Protein AF-A0AAE1R4Y8-F1 (afdb_monomer)

InterPro domains:
  IPR036397 Ribonuclease H superfamily [G3DSA:3.30.420.10] (18-122)

Sequence (134 aa):
MSSSKLLPLSWLVNASSYNVKFCENTIITTVVTVKKSVKKFELKRIVDVGYLAGKLRKNPKLLNCTLEELMGEVGLDIKKPVTTQGSMRPNWQFSSVLSEEEVKLAMYEVHTCYHIASKLIDDATSSTVRASFL

Foldseek 3Di:
DDDQDWAFPVVLQVVLWDWDDFPNDTQTETDDQDDDDDPPDDHPDYDDLLNLCCVLVVPNVSVPDDLVVLCVVLVHDQDQDDDPVSDADPPVSVDRIDTPNNSSRSCSSSVSSVVSNNSSRVVSVVVVVVVVVD

Secondary structure (DSSP, 8-state):
------EEHHHHHHHT-EEEEETTEEEEE------SS-----------HHHHHHHHHT-GGGGS--HHHHHHHTT--PPPPP-SSSSPPTTGGG-SEE-HHHHHHHHHHHHHHHHHHHHHHHHHHHHHHHHTT-

Mean predicted aligned error: 11.39 Å

Structure (mmCIF, N/CA/C/O backbone):
data_AF-A0AAE1R4Y8-F1
#
_entry.id   AF-A0AAE1R4Y8-F1
#
loop_
_atom_site.group_PDB
_atom_site.id
_atom_site.type_symbol
_atom_site.label_atom_id
_atom_site.label_alt_id
_atom_site.label_comp_id
_atom_site.label_asym_id
_atom_site.label_entity_id
_atom_site.label_seq_id
_atom_site.pdbx_PDB_ins_code
_atom_site.Cartn_x
_atom_site.Cartn_y
_atom_site.Cartn_z
_atom_site.occupancy
_atom_site.B_iso_or_equiv
_atom_site.auth_seq_id
_atom_site.auth_comp_id
_atom_site.auth_asym_id
_atom_site.auth_atom_id
_atom_site.pdbx_PDB_model_num
ATOM 1 N N . MET A 1 1 ? 18.778 -15.450 -23.856 1.00 33.19 1 MET A N 1
ATOM 2 C CA . MET A 1 1 ? 18.696 -14.023 -23.470 1.00 33.19 1 MET A CA 1
ATOM 3 C C . MET A 1 1 ? 17.223 -13.687 -23.308 1.00 33.19 1 MET A C 1
ATOM 5 O O . MET A 1 1 ? 16.498 -13.750 -24.289 1.00 33.19 1 MET A O 1
ATOM 9 N N . SER A 1 2 ? 16.756 -13.483 -22.074 1.00 43.12 2 SER A N 1
ATOM 10 C CA . SER A 1 2 ? 15.341 -13.201 -21.795 1.00 43.12 2 SER A CA 1
ATOM 11 C C . SER A 1 2 ? 15.052 -11.741 -22.134 1.00 43.12 2 SER A C 1
ATOM 13 O O . SER A 1 2 ? 15.659 -10.849 -21.546 1.00 43.12 2 SER A O 1
ATOM 15 N N . SER A 1 3 ? 14.185 -11.492 -23.115 1.00 46.00 3 SER A N 1
ATOM 16 C CA . SER A 1 3 ? 13.694 -10.151 -23.429 1.00 46.00 3 SER A CA 1
ATOM 17 C C . SER A 1 3 ? 12.923 -9.618 -22.222 1.00 46.00 3 SER A C 1
ATOM 19 O O . SER A 1 3 ? 11.836 -10.108 -21.915 1.00 46.00 3 SER A O 1
ATOM 21 N N . SER A 1 4 ? 13.483 -8.632 -21.525 1.00 53.91 4 SER A N 1
ATOM 22 C CA . SER A 1 4 ? 12.802 -7.897 -20.461 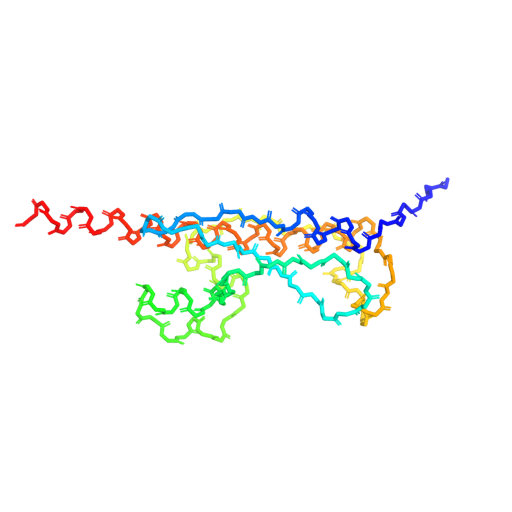1.00 53.91 4 SER A CA 1
ATOM 23 C C . SER A 1 4 ? 11.543 -7.249 -21.039 1.00 53.91 4 SER A C 1
ATOM 25 O O . SER A 1 4 ? 11.603 -6.289 -21.806 1.00 53.91 4 SER A O 1
ATOM 27 N N . LYS A 1 5 ? 10.378 -7.824 -20.723 1.00 72.12 5 LYS A N 1
ATOM 28 C CA . LYS A 1 5 ? 9.084 -7.320 -21.185 1.00 72.12 5 LYS A CA 1
ATOM 29 C C . LYS A 1 5 ? 8.822 -5.977 -20.511 1.00 72.12 5 LYS A C 1
ATOM 31 O O . LYS A 1 5 ? 8.634 -5.909 -19.300 1.00 72.12 5 LYS A O 1
ATOM 36 N N . LEU A 1 6 ? 8.837 -4.916 -21.309 1.00 77.81 6 LEU A N 1
ATOM 37 C CA . LEU A 1 6 ? 8.438 -3.583 -20.883 1.00 77.81 6 LEU A CA 1
ATOM 38 C C . LEU A 1 6 ? 6.908 -3.483 -20.937 1.00 77.81 6 LEU A C 1
ATOM 40 O O . LEU A 1 6 ? 6.296 -3.752 -21.971 1.00 77.81 6 LEU A O 1
ATOM 44 N N . LEU A 1 7 ? 6.294 -3.121 -19.816 1.00 76.81 7 LEU A N 1
ATOM 45 C CA . LEU A 1 7 ? 4.853 -3.006 -19.626 1.00 76.81 7 LEU A CA 1
ATOM 46 C C . LEU A 1 7 ? 4.439 -1.523 -19.601 1.00 76.81 7 LEU A C 1
ATOM 48 O O . LEU A 1 7 ? 5.064 -0.732 -18.893 1.00 76.81 7 LEU A O 1
ATOM 52 N N . PRO A 1 8 ? 3.399 -1.104 -20.345 1.00 77.00 8 PRO A N 1
ATOM 53 C CA . PRO A 1 8 ? 2.952 0.290 -20.350 1.00 77.00 8 PRO A CA 1
ATOM 54 C C . PRO A 1 8 ? 2.406 0.748 -18.991 1.00 77.00 8 PRO A C 1
ATOM 56 O O . PRO A 1 8 ? 1.628 0.031 -18.360 1.00 77.00 8 PRO A O 1
ATOM 59 N N . LEU A 1 9 ? 2.701 1.987 -18.581 1.00 62.41 9 LEU A N 1
ATOM 60 C CA . LEU A 1 9 ? 2.156 2.555 -17.334 1.00 62.41 9 LEU A CA 1
ATOM 61 C C . LEU A 1 9 ? 0.624 2.611 -17.298 1.00 62.41 9 LEU A C 1
ATOM 63 O O . LEU A 1 9 ? 0.014 2.450 -16.244 1.00 62.41 9 LEU A O 1
ATOM 67 N N . SER A 1 10 ? -0.012 2.822 -18.449 1.00 64.69 10 SER A N 1
ATOM 68 C CA . SER A 1 10 ? -1.474 2.852 -18.557 1.00 64.69 10 SER A CA 1
ATOM 69 C C . SER A 1 10 ? -2.124 1.527 -18.149 1.00 64.69 10 SER A C 1
ATOM 71 O O . SER A 1 10 ? -3.243 1.533 -17.638 1.00 64.69 10 SER A O 1
ATOM 73 N N . TRP A 1 11 ? -1.425 0.403 -18.338 1.00 73.31 11 TRP A N 1
ATOM 74 C CA . TRP A 1 11 ? -1.880 -0.903 -17.873 1.00 73.31 11 TRP A CA 1
ATOM 75 C C . TRP A 1 11 ? -1.859 -0.978 -16.347 1.00 73.31 11 TRP A C 1
ATOM 77 O O . TRP A 1 11 ? -2.857 -1.373 -15.749 1.00 73.31 11 TRP A O 1
ATOM 87 N N . LEU A 1 12 ? -0.764 -0.528 -15.722 1.00 61.81 12 LEU A N 1
ATOM 88 C CA . LEU A 1 12 ? -0.609 -0.538 -14.268 1.00 61.81 12 LEU A CA 1
ATOM 89 C C . LEU A 1 12 ? -1.712 0.277 -13.584 1.00 61.81 12 LEU A C 1
ATOM 91 O O . LEU A 1 12 ? -2.323 -0.214 -12.646 1.00 61.81 12 LEU A O 1
ATOM 95 N N . VAL A 1 13 ? -2.020 1.476 -14.092 1.00 62.56 13 VAL A N 1
ATOM 96 C CA . VAL A 1 13 ? -3.094 2.337 -13.553 1.00 62.56 13 VAL A CA 1
ATOM 97 C C . VAL A 1 13 ? -4.465 1.652 -13.603 1.00 62.56 13 VAL A C 1
ATOM 99 O O . VAL A 1 13 ? -5.289 1.806 -12.702 1.00 62.56 13 VAL A O 1
ATOM 102 N N . ASN A 1 14 ? -4.724 0.883 -14.660 1.00 61.62 14 ASN A N 1
ATOM 103 C CA . ASN A 1 14 ? -5.979 0.154 -14.792 1.00 61.62 14 ASN A CA 1
ATOM 104 C C . ASN A 1 14 ? -6.021 -1.077 -13.869 1.00 61.62 14 ASN A C 1
ATOM 106 O O . ASN A 1 14 ? -7.061 -1.372 -13.291 1.00 61.62 14 ASN A O 1
ATOM 110 N N . ALA A 1 15 ? -4.891 -1.772 -13.712 1.00 58.62 15 ALA A N 1
ATOM 111 C CA . ALA A 1 15 ? -4.757 -2.928 -12.827 1.00 58.62 15 ALA A CA 1
ATOM 112 C C . ALA A 1 15 ? -4.779 -2.554 -11.333 1.00 58.62 15 ALA A C 1
ATOM 114 O O . ALA A 1 15 ? -5.147 -3.382 -10.506 1.00 58.62 15 ALA A O 1
ATOM 115 N N . SER A 1 16 ? -4.404 -1.317 -10.991 1.00 54.97 16 SER A N 1
ATOM 116 C CA . SER A 1 16 ? -4.291 -0.814 -9.617 1.00 54.97 16 SER A CA 1
ATOM 117 C C . SER A 1 16 ? -5.555 -0.137 -9.076 1.00 54.97 16 SER A C 1
ATOM 119 O O . SER A 1 16 ? -5.534 0.417 -7.976 1.00 54.97 16 SER A O 1
ATOM 121 N N . SER A 1 17 ? -6.652 -0.139 -9.836 1.00 57.59 17 SER A N 1
ATOM 122 C CA . SER A 1 17 ? -7.922 0.449 -9.405 1.00 57.59 17 SER A CA 1
ATOM 123 C C . SER A 1 17 ? -8.769 -0.587 -8.668 1.00 57.59 17 SER A C 1
ATOM 125 O O . SER A 1 17 ? -9.246 -1.543 -9.278 1.00 57.59 17 SER A O 1
ATOM 127 N N . TYR A 1 18 ? -8.989 -0.377 -7.367 1.00 56.88 18 TYR A N 1
ATOM 128 C CA . TYR A 1 18 ? -9.781 -1.280 -6.525 1.00 56.88 18 TYR A CA 1
ATOM 129 C C . TYR A 1 18 ? -11.002 -0.573 -5.929 1.00 56.88 18 TYR A C 1
ATOM 131 O O . TYR A 1 18 ? -10.927 0.575 -5.488 1.00 56.88 18 TYR A O 1
ATOM 139 N N . ASN A 1 19 ? -12.129 -1.286 -5.882 1.00 53.75 19 ASN A N 1
ATOM 140 C CA . ASN A 1 19 ? -13.359 -0.826 -5.239 1.00 53.75 19 ASN A CA 1
ATOM 141 C C . ASN A 1 19 ? -13.415 -1.362 -3.802 1.00 53.75 19 ASN A C 1
ATOM 143 O O . ASN A 1 19 ? -13.625 -2.556 -3.603 1.00 53.75 19 ASN A O 1
ATOM 147 N N . VAL A 1 20 ? -13.274 -0.489 -2.808 1.00 45.84 20 VAL A N 1
ATOM 148 C CA . VAL A 1 20 ? -13.486 -0.795 -1.385 1.00 45.84 20 VAL A CA 1
ATOM 149 C C . VAL A 1 20 ? -14.859 -0.256 -0.979 1.00 45.84 20 VAL A C 1
ATOM 151 O O . VAL A 1 20 ? -15.211 0.858 -1.345 1.00 45.84 20 VAL A O 1
ATOM 154 N N . LYS A 1 21 ? -15.679 -1.008 -0.240 1.00 40.88 21 LYS A N 1
ATOM 155 C CA . LYS A 1 21 ? -16.979 -0.510 0.253 1.00 40.88 21 LYS A CA 1
ATOM 156 C C . LYS A 1 21 ? -16.869 -0.125 1.728 1.00 40.88 21 LYS A C 1
ATOM 158 O O . LYS A 1 21 ? -16.422 -0.929 2.534 1.00 40.88 21 LYS A O 1
ATOM 163 N N . PHE A 1 22 ? -17.304 1.082 2.081 1.00 35.16 22 PHE A N 1
ATOM 164 C CA . PHE A 1 22 ? -17.369 1.575 3.459 1.00 35.16 22 PHE A CA 1
ATOM 165 C C . PHE A 1 22 ? -18.713 2.262 3.704 1.00 35.16 22 PHE A C 1
ATOM 167 O O . PHE A 1 22 ? -19.030 3.223 3.003 1.00 35.16 22 PHE A O 1
ATOM 174 N N . CYS A 1 23 ? -19.480 1.792 4.696 1.00 37.12 23 CYS A N 1
ATOM 17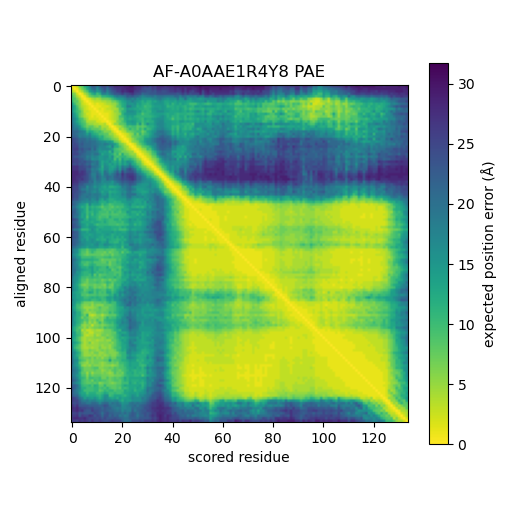5 C CA . CYS A 1 23 ? -20.762 2.385 5.114 1.00 37.12 23 CYS A CA 1
ATOM 176 C C . CYS A 1 23 ? -21.648 2.786 3.916 1.00 37.12 23 CYS A C 1
ATOM 178 O O . CYS A 1 23 ? -21.900 3.969 3.696 1.00 37.12 23 CYS A O 1
ATOM 180 N N . GLU A 1 24 ? -22.022 1.799 3.092 1.00 36.06 24 GLU A N 1
ATOM 181 C CA . GLU A 1 24 ? -22.856 1.933 1.876 1.00 36.06 24 GLU A CA 1
ATOM 182 C C . GLU A 1 24 ? -22.251 2.740 0.708 1.00 36.06 24 GLU A C 1
ATOM 184 O O . GLU A 1 24 ? -22.787 2.727 -0.399 1.00 36.06 24 GLU A O 1
ATOM 189 N N . ASN A 1 25 ? -21.077 3.350 0.886 1.00 34.34 25 ASN A N 1
ATOM 190 C CA . ASN A 1 25 ? -20.364 4.078 -0.160 1.00 34.34 25 ASN A CA 1
ATOM 191 C C . ASN A 1 25 ? -19.224 3.239 -0.756 1.00 34.34 25 ASN A C 1
ATOM 193 O O . ASN A 1 25 ? -18.453 2.602 -0.040 1.00 34.34 25 ASN A O 1
ATOM 197 N N . THR A 1 26 ? -19.072 3.265 -2.083 1.00 39.91 26 THR A N 1
ATOM 198 C CA . THR A 1 26 ? -17.890 2.688 -2.751 1.00 39.91 26 THR A CA 1
ATOM 199 C C . THR A 1 26 ? -16.752 3.711 -2.730 1.00 39.91 26 THR A C 1
ATOM 201 O O . THR A 1 26 ? -16.835 4.752 -3.380 1.00 39.91 26 THR A O 1
ATOM 204 N N . ILE A 1 27 ? -15.698 3.422 -1.972 1.00 44.09 27 ILE A N 1
ATOM 205 C CA . ILE A 1 27 ? -14.408 4.109 -1.987 1.00 44.09 27 ILE A CA 1
ATOM 206 C C . ILE A 1 27 ? -13.547 3.444 -3.065 1.00 44.09 27 ILE A C 1
ATOM 208 O O . ILE A 1 27 ? -13.127 2.299 -2.927 1.00 44.09 27 ILE A O 1
ATOM 212 N N . ILE A 1 28 ? -13.303 4.153 -4.165 1.00 47.22 28 ILE A N 1
ATOM 213 C CA . ILE A 1 28 ? -12.379 3.691 -5.205 1.00 47.22 28 ILE A CA 1
ATOM 214 C C . ILE A 1 28 ? -10.982 4.157 -4.809 1.00 47.22 28 ILE A C 1
ATOM 216 O O . ILE A 1 28 ? -10.702 5.355 -4.850 1.00 47.22 28 ILE A O 1
ATOM 220 N N . THR A 1 29 ? -10.115 3.225 -4.429 1.00 44.53 29 THR A N 1
ATOM 221 C CA . THR A 1 29 ? -8.714 3.523 -4.127 1.00 44.53 29 THR A CA 1
ATOM 222 C C . THR A 1 29 ? -7.905 3.286 -5.398 1.00 44.53 29 THR A C 1
ATOM 224 O O . THR A 1 29 ? -7.683 2.143 -5.794 1.00 44.53 29 THR A O 1
ATOM 227 N N . THR A 1 30 ? -7.473 4.366 -6.048 1.00 45.12 30 THR A N 1
ATOM 228 C CA . THR A 1 30 ? -6.516 4.319 -7.162 1.00 45.12 30 THR A CA 1
ATOM 229 C C . THR A 1 30 ? -5.353 5.250 -6.835 1.00 45.12 30 THR A C 1
ATOM 231 O O . THR A 1 30 ? -5.567 6.413 -6.488 1.00 45.12 30 THR A O 1
ATOM 234 N N . VAL A 1 31 ? -4.121 4.759 -6.969 1.00 41.03 31 VAL A N 1
ATOM 235 C CA . VAL A 1 31 ? -2.914 5.599 -6.956 1.00 41.03 31 VAL A CA 1
ATOM 236 C C . VAL A 1 31 ? -2.790 6.246 -8.336 1.00 41.03 31 VAL A C 1
ATOM 238 O O . VAL A 1 31 ? -2.662 5.548 -9.341 1.00 41.03 31 VAL A O 1
ATOM 241 N N . VAL A 1 32 ? -2.873 7.575 -8.406 1.00 36.78 32 VAL A N 1
ATOM 242 C CA . VAL A 1 32 ? -2.908 8.322 -9.673 1.00 36.78 32 VAL A CA 1
ATOM 243 C C . VAL A 1 32 ? -1.636 9.144 -9.816 1.00 36.78 32 VAL A C 1
ATOM 245 O O . VAL A 1 32 ? -1.361 10.006 -8.984 1.00 36.78 32 VAL A O 1
ATOM 248 N N . THR A 1 33 ? -0.890 8.940 -10.901 1.00 33.19 33 THR A N 1
ATOM 249 C CA . THR A 1 33 ? 0.130 9.894 -11.352 1.00 33.19 33 THR A CA 1
ATOM 250 C C . THR A 1 33 ? -0.488 10.893 -12.337 1.00 33.19 33 THR A C 1
ATOM 252 O O . THR A 1 33 ? -1.335 10.563 -13.171 1.00 33.19 33 THR A O 1
ATOM 255 N N . VAL A 1 34 ? -0.110 12.167 -12.211 1.00 37.34 34 VAL A N 1
ATOM 256 C CA . VAL A 1 34 ? -0.735 13.287 -12.927 1.00 37.34 34 VAL A CA 1
ATOM 257 C C . VAL A 1 34 ? -0.110 13.488 -14.323 1.00 37.34 34 VAL A C 1
ATOM 259 O O . VAL A 1 34 ? 1.014 13.965 -14.424 1.00 37.34 34 VAL A O 1
ATOM 262 N N . LYS A 1 35 ? -0.940 13.253 -15.363 1.00 41.78 35 LYS A N 1
ATOM 263 C CA . LYS A 1 35 ? -0.919 13.726 -16.784 1.00 41.78 35 LYS A CA 1
ATOM 264 C C . LYS A 1 35 ? 0.137 13.097 -17.730 1.00 41.78 35 LYS A C 1
ATOM 266 O O . LYS A 1 35 ? 1.285 12.942 -17.364 1.00 41.78 35 LYS A O 1
ATOM 271 N N . LYS A 1 36 ? -0.154 12.773 -19.009 1.00 41.50 36 LYS A N 1
ATOM 272 C CA . LYS A 1 36 ? -1.062 13.426 -19.986 1.00 41.50 36 LYS A CA 1
ATOM 273 C C . LYS A 1 36 ? -1.473 12.470 -21.147 1.00 41.50 36 LYS A C 1
ATOM 275 O O . LYS A 1 36 ? -0.698 12.244 -22.066 1.00 41.50 36 LYS A O 1
ATOM 280 N N . SER A 1 37 ? -2.697 11.934 -21.126 1.00 38.53 37 SER A N 1
ATOM 281 C CA . SER A 1 37 ? -3.588 11.664 -22.287 1.00 38.53 37 SER A CA 1
ATOM 282 C C . SER A 1 37 ? -4.880 11.006 -21.770 1.00 38.53 37 SER A C 1
ATOM 284 O O . SER A 1 37 ? -4.858 10.056 -20.994 1.00 38.53 37 SER A O 1
ATOM 286 N N . VAL A 1 38 ? -6.019 11.630 -22.068 1.00 39.88 38 VAL A N 1
ATOM 287 C CA . VAL A 1 38 ? -7.221 11.608 -21.219 1.00 39.88 38 VAL A CA 1
ATOM 288 C C . VAL A 1 38 ? -8.100 10.383 -21.493 1.00 39.88 38 VAL A C 1
ATOM 290 O O . VAL A 1 38 ? -8.952 10.408 -22.373 1.00 39.88 38 VAL A O 1
ATOM 293 N N . LYS A 1 39 ? -7.975 9.346 -20.658 1.00 39.00 39 LYS A N 1
ATOM 294 C CA . LYS A 1 39 ? -9.165 8.666 -20.124 1.00 39.00 39 LYS A CA 1
ATOM 295 C C . LYS A 1 39 ? -9.544 9.404 -18.843 1.00 39.00 39 LYS A C 1
ATOM 297 O O . LYS A 1 39 ? -8.735 9.499 -17.922 1.00 39.00 39 LYS A O 1
ATOM 302 N N . LYS A 1 40 ? -10.735 10.007 -18.808 1.00 35.28 40 LYS A N 1
ATOM 303 C CA . LYS A 1 40 ? -11.236 10.722 -17.629 1.00 35.28 40 LYS A CA 1
ATOM 304 C C . LYS A 1 40 ? -11.665 9.680 -16.593 1.00 35.28 40 LYS A C 1
ATOM 306 O O . LYS A 1 40 ? -12.801 9.225 -16.612 1.00 35.28 40 LYS A O 1
ATOM 311 N N . PHE A 1 41 ? -10.740 9.263 -15.736 1.00 43.44 41 PHE A N 1
ATOM 312 C CA . PHE A 1 41 ? -11.079 8.488 -14.547 1.00 43.44 41 PHE A CA 1
ATOM 313 C C . PHE A 1 41 ? -11.691 9.448 -13.526 1.00 43.44 41 PHE A C 1
ATOM 315 O O . PHE A 1 41 ? -11.027 10.368 -13.049 1.00 43.44 41 PHE A O 1
ATOM 322 N N . GLU A 1 42 ? -12.983 9.289 -13.248 1.00 41.28 42 GLU A N 1
ATOM 323 C CA . GLU A 1 42 ? -13.673 10.071 -12.226 1.00 41.28 42 GLU A CA 1
ATOM 324 C C . GLU A 1 42 ? -13.431 9.426 -10.859 1.00 41.28 42 GLU A C 1
ATOM 326 O O . GLU A 1 42 ? -14.068 8.448 -10.469 1.00 41.28 42 GLU A O 1
ATOM 331 N N . LEU A 1 43 ? -12.440 9.955 -10.149 1.00 48.84 43 LEU A N 1
ATOM 332 C CA . LEU A 1 43 ? -12.045 9.492 -8.825 1.00 48.84 43 LEU A CA 1
ATOM 333 C C . LEU A 1 43 ? -12.964 10.136 -7.793 1.00 48.84 43 LEU A C 1
ATOM 335 O O . LEU A 1 43 ? -12.874 11.334 -7.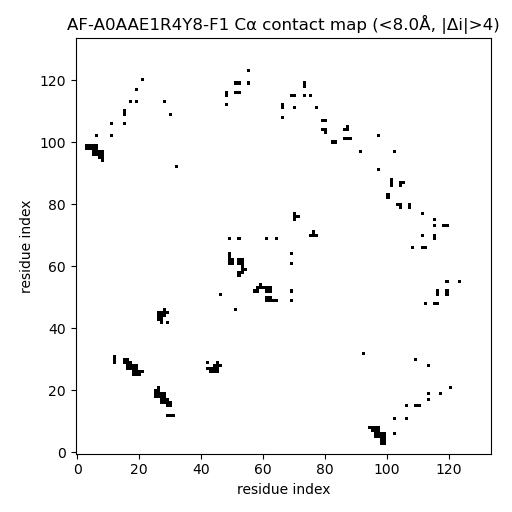534 1.00 48.84 43 LEU A O 1
ATOM 339 N N . LYS A 1 44 ? -13.869 9.348 -7.213 1.00 52.34 44 LYS A N 1
ATOM 340 C CA . LYS A 1 44 ? -14.882 9.878 -6.289 1.00 52.34 44 LYS A CA 1
ATOM 341 C C . LYS A 1 44 ? -14.321 10.233 -4.907 1.00 52.34 44 LYS A C 1
ATOM 343 O O . LYS A 1 44 ? -14.868 11.120 -4.256 1.00 52.34 44 LYS A O 1
ATOM 348 N N . ARG A 1 45 ? -13.250 9.569 -4.447 1.00 59.34 45 ARG A N 1
ATOM 349 C CA . ARG A 1 45 ? -12.571 9.880 -3.176 1.00 59.34 45 ARG A CA 1
ATOM 350 C C . ARG A 1 45 ? -11.207 9.188 -3.095 1.00 59.34 45 ARG A C 1
ATOM 352 O O . ARG A 1 45 ? -11.159 7.969 -3.170 1.00 59.34 45 ARG A O 1
ATOM 359 N N . ILE A 1 46 ? -10.131 9.949 -2.895 1.00 65.00 46 ILE A N 1
ATOM 360 C CA . ILE A 1 46 ? -8.799 9.415 -2.564 1.00 65.00 46 ILE A CA 1
ATOM 361 C C . ILE A 1 46 ? -8.616 9.571 -1.054 1.00 65.00 46 ILE A C 1
ATOM 363 O O . ILE A 1 46 ? -8.821 10.664 -0.526 1.00 65.00 46 ILE A O 1
ATOM 367 N N . VAL A 1 47 ? -8.272 8.486 -0.361 1.00 70.19 47 VAL A N 1
ATOM 368 C CA . VAL A 1 47 ? -8.000 8.493 1.082 1.00 70.19 47 VAL A CA 1
ATOM 369 C C . VAL A 1 47 ? -6.592 7.962 1.301 1.00 70.19 47 VAL A C 1
ATOM 371 O O . VAL A 1 47 ? -6.270 6.868 0.844 1.00 70.19 47 VAL A O 1
ATOM 374 N N . ASP A 1 48 ? -5.769 8.742 1.995 1.00 81.31 48 ASP A N 1
ATOM 375 C CA . ASP A 1 48 ? -4.454 8.298 2.443 1.00 81.31 48 ASP A CA 1
ATOM 376 C C . ASP A 1 48 ? -4.603 7.190 3.502 1.00 81.31 48 ASP A C 1
ATOM 378 O O . ASP A 1 48 ? -5.388 7.315 4.448 1.00 81.31 48 ASP A O 1
ATOM 382 N N . VAL A 1 49 ? -3.888 6.077 3.323 1.00 85.94 49 VAL A N 1
ATOM 383 C CA . VAL A 1 49 ? -4.037 4.899 4.189 1.00 85.94 49 VAL A CA 1
ATOM 384 C C . VAL A 1 49 ? -3.461 5.131 5.591 1.00 85.94 49 VAL A C 1
ATOM 386 O O . VA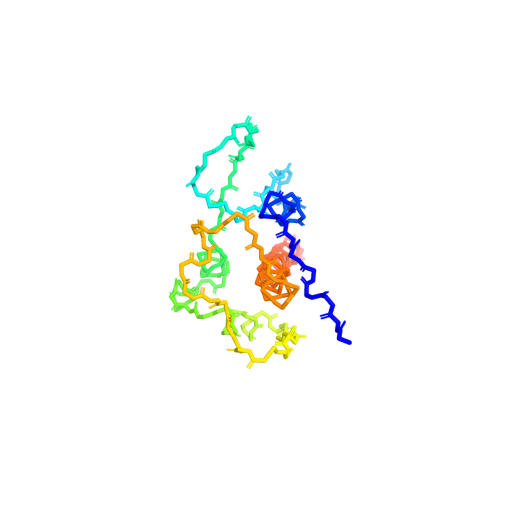L A 1 49 ? -4.034 4.632 6.560 1.00 85.94 49 VAL A O 1
ATOM 389 N N . GLY A 1 50 ? -2.407 5.943 5.728 1.00 87.31 50 GLY A N 1
ATOM 390 C CA . GLY A 1 50 ? -1.856 6.344 7.025 1.00 87.31 50 GLY A CA 1
ATOM 391 C C . GLY A 1 50 ? -2.819 7.254 7.784 1.00 87.31 50 GLY A C 1
ATOM 392 O O . GLY A 1 50 ? -3.098 7.041 8.966 1.00 87.31 50 GLY A O 1
ATOM 393 N N . TYR A 1 51 ? -3.451 8.196 7.079 1.00 86.38 51 TYR A N 1
ATOM 394 C CA . TYR A 1 51 ? -4.546 9.000 7.619 1.00 86.38 51 TYR A CA 1
ATOM 395 C C . TYR A 1 51 ? -5.714 8.136 8.110 1.00 86.38 51 TYR A C 1
ATOM 397 O O . TYR A 1 51 ? -6.187 8.316 9.237 1.00 86.38 51 TYR A O 1
ATOM 405 N N . LEU A 1 52 ? -6.172 7.184 7.288 1.00 86.19 52 LEU A N 1
ATOM 406 C CA . LEU A 1 52 ? -7.251 6.264 7.652 1.00 86.19 52 LEU A CA 1
ATOM 407 C C . LEU A 1 52 ? -6.893 5.459 8.909 1.00 86.19 52 LEU A C 1
ATOM 409 O O . LEU A 1 52 ? -7.690 5.403 9.850 1.00 86.19 52 LEU A O 1
ATOM 413 N N . ALA A 1 53 ? -5.689 4.885 8.943 1.00 87.81 53 ALA A N 1
ATOM 414 C CA . ALA A 1 53 ? -5.183 4.118 10.074 1.00 87.81 53 ALA A CA 1
ATOM 415 C C . ALA A 1 53 ? -5.128 4.969 11.347 1.00 87.81 53 ALA A C 1
ATOM 417 O O . ALA A 1 53 ? -5.702 4.590 12.368 1.00 87.81 53 ALA A O 1
ATOM 418 N N . GLY A 1 54 ? -4.522 6.158 11.276 1.00 88.69 54 GLY A N 1
ATOM 419 C CA . GLY A 1 54 ? -4.413 7.069 12.413 1.00 88.69 54 GLY A CA 1
ATOM 420 C C . GLY A 1 54 ? -5.772 7.508 12.953 1.00 88.69 54 GLY A C 1
ATOM 421 O O . GLY A 1 54 ? -5.959 7.590 14.171 1.00 88.69 54 GLY A O 1
ATOM 422 N N . LYS A 1 55 ? -6.755 7.716 12.069 1.00 88.31 55 LYS A N 1
ATOM 423 C CA . LYS A 1 55 ? -8.121 8.074 12.462 1.00 88.31 55 LYS A CA 1
ATOM 424 C C . LYS A 1 55 ? -8.850 6.920 13.154 1.00 88.31 55 LYS A C 1
ATOM 426 O O . LYS A 1 55 ? -9.438 7.141 14.211 1.00 88.31 55 LYS A O 1
ATOM 431 N N . LEU A 1 56 ? -8.812 5.713 12.585 1.00 87.81 56 LEU A N 1
ATOM 432 C CA . LEU A 1 56 ? -9.539 4.549 13.109 1.00 87.81 56 LEU A CA 1
ATOM 433 C C . LEU A 1 56 ? -8.895 3.971 14.373 1.00 87.81 56 LEU A C 1
ATOM 435 O O . LEU A 1 56 ? -9.601 3.624 15.318 1.00 87.81 56 LEU A O 1
ATOM 439 N N . ARG A 1 57 ? -7.560 3.925 14.432 1.00 86.44 57 ARG A N 1
ATOM 440 C CA . ARG A 1 57 ? -6.806 3.455 15.606 1.00 86.44 57 ARG A CA 1
ATOM 441 C C . ARG A 1 57 ? -6.629 4.521 16.685 1.00 86.44 57 ARG A C 1
ATOM 443 O O . ARG A 1 57 ? -6.120 4.211 17.755 1.00 86.44 57 ARG A O 1
ATOM 450 N N . LYS A 1 58 ? -7.033 5.770 16.419 1.00 89.44 58 LYS A N 1
ATOM 451 C CA . LYS A 1 58 ? -6.788 6.932 17.294 1.00 89.44 58 LYS A CA 1
ATOM 452 C C . LYS A 1 58 ? -5.300 7.082 17.653 1.00 89.44 58 LYS A C 1
ATOM 454 O O . LYS A 1 58 ? -4.959 7.486 18.761 1.00 89.44 58 LYS A O 1
ATOM 459 N N . ASN A 1 59 ? -4.420 6.760 16.704 1.00 88.69 59 ASN A N 1
ATOM 460 C CA . ASN A 1 59 ? -2.973 6.774 16.885 1.00 88.69 59 ASN A CA 1
ATOM 461 C C . ASN A 1 59 ? -2.326 7.751 15.884 1.00 88.69 59 ASN A C 1
ATOM 463 O O . ASN A 1 59 ? -2.127 7.397 14.721 1.00 88.69 59 ASN A O 1
ATOM 467 N N . PRO A 1 60 ? -1.976 8.983 16.301 1.00 87.44 60 PRO A N 1
ATOM 468 C CA . PRO A 1 60 ? -1.451 10.004 15.393 1.00 87.44 60 PRO A CA 1
ATOM 469 C C . PRO A 1 60 ? -0.062 9.673 14.830 1.00 87.44 60 PRO A C 1
ATOM 471 O O . PRO A 1 60 ? 0.335 10.263 13.828 1.00 87.44 60 PRO A O 1
ATOM 474 N N . LYS A 1 61 ? 0.674 8.720 15.422 1.00 89.31 61 LYS A N 1
ATOM 475 C CA . LYS A 1 61 ? 1.977 8.280 14.896 1.00 89.31 61 LYS A CA 1
ATOM 476 C C . LYS A 1 61 ? 1.851 7.625 13.517 1.00 89.31 61 LYS A C 1
ATOM 478 O O . LYS A 1 61 ? 2.799 7.665 12.744 1.00 89.31 61 LYS A O 1
ATOM 483 N N . LEU A 1 62 ? 0.669 7.095 13.192 1.00 87.38 62 LEU A N 1
ATOM 484 C CA . LEU A 1 62 ? 0.388 6.434 11.916 1.00 87.38 62 LEU A CA 1
ATOM 485 C C . LEU A 1 62 ? 0.201 7.409 10.739 1.00 87.38 62 LEU A C 1
ATOM 487 O O . LEU A 1 62 ? 0.043 6.982 9.602 1.00 87.38 62 LEU A O 1
ATOM 491 N N . LEU A 1 63 ? 0.211 8.724 10.986 1.00 81.88 63 LEU A N 1
ATOM 492 C CA . LEU A 1 63 ? 0.116 9.723 9.915 1.00 81.88 63 LEU A CA 1
ATOM 493 C C . LEU A 1 63 ? 1.403 9.828 9.087 1.00 81.88 63 LEU A C 1
ATOM 495 O O . LEU A 1 63 ? 1.344 10.230 7.932 1.00 81.88 63 LEU A O 1
ATOM 499 N N . ASN A 1 64 ? 2.548 9.481 9.682 1.00 84.25 64 ASN A N 1
ATOM 500 C CA . ASN A 1 64 ? 3.876 9.639 9.081 1.00 84.25 64 ASN A CA 1
ATOM 501 C C . ASN A 1 64 ? 4.667 8.320 9.059 1.00 84.25 64 ASN A C 1
ATOM 503 O O . ASN A 1 64 ? 5.896 8.343 9.028 1.00 84.25 64 ASN A O 1
ATOM 507 N N . CYS A 1 65 ? 3.985 7.181 9.148 1.00 84.94 65 CYS A N 1
ATOM 508 C CA . CYS A 1 65 ? 4.636 5.877 9.167 1.00 84.94 65 CYS A CA 1
ATOM 509 C C . CYS A 1 65 ? 4.840 5.317 7.755 1.00 84.94 65 CYS A C 1
ATOM 511 O O . CYS A 1 65 ? 4.160 5.680 6.793 1.00 84.94 65 CYS A O 1
ATOM 513 N N . THR A 1 66 ? 5.783 4.395 7.656 1.00 89.56 66 THR A N 1
ATOM 514 C CA . THR A 1 66 ? 6.062 3.604 6.461 1.00 89.56 66 THR A CA 1
ATOM 515 C C . THR A 1 66 ? 4.956 2.583 6.191 1.00 89.56 66 THR A C 1
ATOM 517 O O . THR A 1 66 ? 4.135 2.261 7.055 1.00 89.56 66 THR A O 1
ATOM 520 N N . LEU A 1 67 ? 4.940 2.044 4.970 1.00 88.06 67 LEU A N 1
ATOM 521 C CA . LEU A 1 67 ? 3.992 1.003 4.584 1.00 88.06 67 LEU A CA 1
ATOM 522 C C . LEU A 1 67 ? 4.190 -0.270 5.421 1.00 88.06 67 LEU A C 1
ATOM 524 O O . LEU A 1 67 ? 3.218 -0.889 5.847 1.00 88.06 67 LEU A O 1
ATOM 528 N N . GLU A 1 68 ? 5.443 -0.626 5.698 1.00 90.19 68 GLU A N 1
ATOM 529 C CA . GLU A 1 68 ? 5.825 -1.768 6.524 1.00 90.19 68 GLU A CA 1
ATOM 530 C C . GLU A 1 68 ? 5.373 -1.600 7.987 1.00 90.19 68 GLU A C 1
ATOM 532 O O . GLU A 1 68 ? 4.859 -2.545 8.587 1.00 90.19 68 GLU A O 1
ATOM 537 N N . GLU A 1 69 ? 5.486 -0.395 8.554 1.00 91.06 69 GLU A N 1
ATOM 538 C CA . GLU A 1 69 ? 4.958 -0.092 9.892 1.00 91.06 69 GLU A CA 1
ATOM 539 C C . GLU A 1 69 ? 3.427 -0.192 9.935 1.00 91.06 69 GLU A C 1
ATOM 541 O O . GLU A 1 69 ? 2.883 -0.775 10.874 1.00 91.06 69 GLU A O 1
ATOM 546 N N . LEU A 1 70 ? 2.722 0.306 8.908 1.00 92.06 70 LEU A N 1
ATOM 547 C CA . LEU A 1 70 ? 1.264 0.154 8.810 1.00 92.06 70 LEU A CA 1
ATOM 548 C C . LEU A 1 70 ? 0.846 -1.309 8.731 1.00 92.06 70 LEU A C 1
ATOM 550 O O . LEU A 1 70 ? -0.108 -1.702 9.400 1.00 92.06 70 LEU A O 1
ATOM 554 N N . MET A 1 71 ? 1.543 -2.116 7.928 1.00 93.19 71 M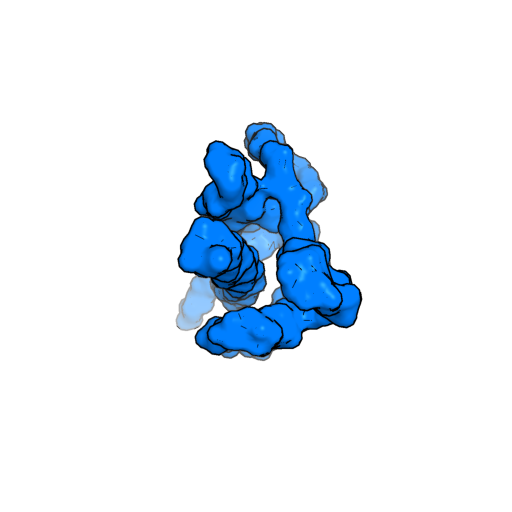ET A N 1
ATOM 555 C CA . MET A 1 71 ? 1.299 -3.556 7.858 1.00 93.19 71 MET A CA 1
ATOM 556 C C . MET A 1 71 ? 1.461 -4.219 9.224 1.00 93.19 71 MET A C 1
ATOM 558 O O . MET A 1 71 ? 0.597 -5.001 9.621 1.00 93.19 71 MET A O 1
ATOM 562 N N . GLY A 1 72 ? 2.539 -3.888 9.942 1.00 92.81 72 GLY A N 1
ATOM 563 C CA . GLY A 1 72 ? 2.790 -4.389 11.289 1.00 92.81 72 GLY A CA 1
ATOM 564 C C . GLY A 1 72 ? 1.669 -4.016 12.260 1.00 92.81 72 GLY A C 1
ATOM 565 O O . GLY A 1 72 ? 1.148 -4.886 12.954 1.00 92.81 72 GLY A O 1
ATOM 566 N N . GLU A 1 73 ? 1.231 -2.756 12.238 1.00 91.69 73 GLU A N 1
ATOM 567 C CA . GLU A 1 73 ? 0.138 -2.243 13.077 1.00 91.69 73 GLU A CA 1
ATOM 568 C C . GLU A 1 73 ? -1.183 -2.987 12.841 1.00 91.69 73 GLU A C 1
ATOM 570 O O . GLU A 1 73 ? -1.921 -3.280 13.782 1.00 91.69 73 GLU A O 1
ATOM 575 N N . VAL A 1 74 ? -1.505 -3.317 11.586 1.00 91.31 74 VAL A N 1
ATOM 576 C CA . VAL A 1 74 ? -2.713 -4.091 11.272 1.00 91.31 74 VAL A CA 1
ATOM 577 C C . VAL A 1 74 ? -2.486 -5.604 11.321 1.00 91.31 74 VAL A C 1
ATOM 579 O O . VAL A 1 74 ? -3.417 -6.362 11.065 1.00 91.31 74 VAL A O 1
ATOM 582 N N . GLY A 1 75 ? -1.287 -6.087 11.645 1.00 93.62 75 GLY A N 1
ATOM 583 C CA . GLY A 1 75 ? -0.969 -7.516 11.671 1.00 93.62 75 GLY A CA 1
ATOM 584 C C . GLY A 1 75 ? -1.160 -8.189 10.308 1.00 93.62 75 GLY A C 1
ATOM 585 O O . GLY A 1 75 ? -1.885 -9.182 10.205 1.00 93.62 75 GLY A O 1
ATOM 586 N N . LEU A 1 76 ? -0.586 -7.602 9.256 1.00 93.88 76 LEU A N 1
ATOM 587 C CA . LEU A 1 76 ? -0.471 -8.188 7.921 1.00 93.88 76 LEU A CA 1
ATOM 588 C C . LEU A 1 76 ? 0.984 -8.569 7.639 1.00 93.88 76 LEU A C 1
ATOM 590 O O . LEU A 1 76 ? 1.897 -7.801 7.926 1.00 93.88 76 LEU A O 1
ATOM 594 N N . ASP A 1 77 ? 1.182 -9.724 7.007 1.00 93.62 77 ASP A N 1
ATOM 595 C CA . ASP A 1 77 ? 2.488 -10.193 6.531 1.00 93.62 77 ASP A CA 1
ATOM 596 C C . ASP A 1 77 ? 2.426 -10.415 5.014 1.00 93.62 77 ASP A C 1
ATOM 598 O O . ASP A 1 77 ? 2.131 -11.505 4.518 1.00 93.62 77 ASP A O 1
ATOM 602 N N . ILE A 1 78 ? 2.616 -9.331 4.262 1.00 91.06 78 ILE A N 1
ATOM 603 C CA . ILE A 1 78 ? 2.671 -9.346 2.799 1.00 91.06 78 ILE A CA 1
ATOM 604 C C . ILE A 1 78 ? 4.137 -9.252 2.398 1.00 91.06 78 ILE A C 1
ATOM 606 O O . ILE A 1 78 ? 4.817 -8.267 2.668 1.00 91.06 78 ILE A O 1
ATOM 610 N N . LYS A 1 79 ? 4.642 -10.284 1.725 1.00 91.62 79 LYS A N 1
ATOM 611 C CA . LYS A 1 79 ? 6.059 -10.342 1.363 1.00 91.62 79 LYS A CA 1
ATOM 612 C C . LYS A 1 79 ? 6.381 -9.365 0.239 1.00 91.62 79 LYS A C 1
ATOM 614 O O . LYS A 1 79 ? 5.812 -9.449 -0.851 1.00 91.62 79 LYS A O 1
ATOM 619 N N . LYS A 1 80 ? 7.359 -8.495 0.488 1.00 90.50 80 LYS A N 1
ATOM 620 C CA . LYS A 1 80 ? 7.931 -7.620 -0.535 1.00 90.50 80 LYS A CA 1
ATOM 621 C C . LYS A 1 80 ? 8.607 -8.454 -1.635 1.00 90.50 80 LYS A C 1
ATOM 623 O O . LYS A 1 80 ? 9.358 -9.378 -1.312 1.00 90.50 80 LYS A O 1
ATOM 628 N N . PRO A 1 81 ? 8.376 -8.153 -2.926 1.00 88.81 81 PRO A N 1
ATOM 629 C CA . PRO A 1 81 ? 9.047 -8.839 -4.021 1.00 88.81 81 PRO A CA 1
ATOM 630 C C . PRO A 1 81 ? 10.565 -8.668 -3.949 1.00 88.81 81 PRO A C 1
ATOM 632 O O . PRO A 1 81 ? 11.068 -7.555 -3.791 1.00 88.81 81 PRO A O 1
ATOM 635 N N . VAL A 1 82 ? 11.299 -9.765 -4.139 1.00 89.00 82 VAL A N 1
ATOM 636 C CA . VAL A 1 82 ? 12.750 -9.714 -4.337 1.00 89.00 82 VAL A CA 1
ATOM 637 C C . VAL A 1 82 ? 13.010 -9.253 -5.768 1.00 89.00 82 VAL A C 1
ATOM 639 O O . VAL A 1 82 ? 12.581 -9.901 -6.722 1.00 89.00 82 VAL A O 1
ATOM 642 N N . THR A 1 83 ? 13.686 -8.117 -5.913 1.00 85.81 83 THR A N 1
ATOM 643 C CA . THR A 1 83 ? 14.053 -7.532 -7.210 1.00 85.81 83 THR A CA 1
ATOM 644 C C . THR A 1 83 ? 15.548 -7.270 -7.247 1.00 85.81 83 THR A C 1
ATOM 646 O O . THR A 1 83 ? 16.171 -7.082 -6.202 1.00 85.81 83 THR A O 1
ATOM 649 N N . THR A 1 84 ? 16.134 -7.249 -8.443 1.00 86.69 84 THR A N 1
ATOM 650 C CA . THR A 1 84 ? 17.581 -7.040 -8.608 1.00 86.69 84 THR A CA 1
ATOM 651 C C . THR A 1 84 ? 18.027 -5.658 -8.139 1.00 86.69 84 THR A C 1
ATOM 653 O O . THR A 1 84 ? 19.116 -5.517 -7.594 1.00 86.69 84 THR A O 1
ATOM 656 N N . GLN A 1 85 ? 17.172 -4.647 -8.315 1.00 83.81 85 GLN A N 1
ATOM 657 C CA . GLN A 1 85 ? 17.442 -3.257 -7.928 1.00 83.81 85 GLN A CA 1
ATOM 658 C C . GLN A 1 85 ? 16.896 -2.892 -6.538 1.00 83.81 85 GLN A C 1
ATOM 660 O O . GLN A 1 85 ? 17.135 -1.789 -6.049 1.00 83.81 85 GLN A O 1
ATOM 665 N N . GLY A 1 86 ? 16.112 -3.777 -5.912 1.00 84.12 86 GLY A N 1
ATOM 666 C CA . GLY A 1 86 ? 15.488 -3.576 -4.597 1.00 84.12 86 GLY A CA 1
ATOM 667 C C . GLY A 1 86 ? 14.421 -2.472 -4.521 1.00 84.12 86 GLY A C 1
ATOM 668 O O . GLY A 1 86 ? 13.682 -2.402 -3.538 1.00 84.12 86 GLY A O 1
ATOM 669 N N . SER A 1 87 ? 14.323 -1.609 -5.533 1.00 85.00 87 SER A N 1
ATOM 670 C CA . SER A 1 87 ? 13.477 -0.418 -5.544 1.00 85.00 87 SER A CA 1
ATOM 671 C C . SER A 1 87 ? 13.071 -0.018 -6.964 1.00 85.00 87 SER A C 1
ATOM 673 O O . SER A 1 87 ? 13.665 -0.453 -7.954 1.00 85.00 87 SER A O 1
ATOM 675 N N . MET A 1 88 ? 12.032 0.814 -7.054 1.00 85.06 88 MET A N 1
ATOM 676 C CA . MET A 1 88 ? 11.670 1.517 -8.283 1.00 85.06 88 MET A CA 1
ATOM 677 C C . MET A 1 88 ? 12.827 2.413 -8.728 1.00 85.06 88 MET A C 1
ATOM 679 O O . MET A 1 88 ? 13.434 3.101 -7.904 1.00 85.06 88 MET A O 1
ATOM 683 N N . ARG A 1 89 ? 13.103 2.465 -10.036 1.00 89.25 89 ARG A N 1
ATOM 684 C CA . ARG A 1 89 ? 14.118 3.389 -10.550 1.00 89.25 89 ARG A CA 1
ATOM 685 C C . ARG A 1 89 ? 13.738 4.848 -10.253 1.00 89.25 89 ARG A C 1
ATOM 687 O O . ARG A 1 89 ? 12.548 5.182 -10.243 1.00 89.25 89 ARG A O 1
ATOM 694 N N . PRO A 1 90 ? 14.713 5.757 -10.095 1.00 86.44 90 PRO A N 1
ATOM 695 C CA . PRO A 1 90 ? 14.423 7.181 -9.999 1.00 86.44 90 PRO A CA 1
ATOM 696 C C . PRO A 1 90 ? 13.634 7.665 -11.217 1.00 86.44 90 PRO A C 1
ATOM 698 O O . PRO A 1 90 ? 13.871 7.213 -12.338 1.00 86.44 90 PRO A O 1
ATOM 701 N N . ASN A 1 91 ? 12.728 8.622 -11.012 1.00 82.25 91 ASN A N 1
ATOM 702 C CA . ASN A 1 91 ? 11.983 9.271 -12.095 1.00 82.25 91 ASN A CA 1
ATOM 703 C C . ASN A 1 91 ? 11.114 8.316 -12.942 1.00 82.25 91 ASN A C 1
ATOM 705 O O . ASN A 1 91 ? 10.726 8.666 -14.060 1.00 82.25 91 ASN A O 1
ATOM 709 N N . TRP A 1 92 ? 10.775 7.128 -12.423 1.00 82.50 92 TRP A N 1
ATOM 710 C CA . TRP A 1 92 ? 9.928 6.144 -13.106 1.00 82.50 92 TRP A CA 1
ATOM 711 C C . TRP A 1 92 ? 8.583 6.727 -13.557 1.00 82.50 92 TRP A C 1
ATOM 713 O O . TRP A 1 92 ? 8.075 6.347 -14.610 1.00 82.50 92 TRP A O 1
ATOM 723 N N . GLN A 1 93 ? 8.050 7.699 -12.813 1.00 75.00 93 GLN A N 1
ATOM 724 C CA . GLN A 1 93 ? 6.793 8.390 -13.091 1.00 75.00 93 GLN A CA 1
ATOM 725 C C . GLN A 1 93 ? 6.795 9.177 -14.409 1.00 75.00 93 GLN A C 1
ATOM 727 O O . GLN A 1 93 ? 5.730 9.454 -14.953 1.00 75.00 93 GLN A O 1
ATOM 732 N N . PHE A 1 94 ? 7.974 9.542 -14.924 1.00 79.31 94 PHE A N 1
ATOM 733 C CA . PHE A 1 94 ? 8.121 10.235 -16.207 1.00 79.31 94 PHE A CA 1
ATOM 734 C C . PHE A 1 94 ? 8.333 9.272 -17.380 1.00 79.31 94 PHE A C 1
ATOM 736 O O . PHE A 1 94 ? 8.418 9.700 -18.530 1.00 79.31 94 PHE A O 1
ATOM 743 N N . SER A 1 95 ? 8.439 7.971 -17.109 1.00 79.62 95 SER A N 1
ATOM 744 C CA . SER A 1 95 ? 8.601 6.963 -18.146 1.00 79.62 95 SER A CA 1
ATOM 745 C C . SER A 1 95 ? 7.256 6.524 -18.711 1.00 79.62 95 SER A C 1
ATOM 747 O O . SER A 1 95 ? 6.261 6.514 -18.007 1.00 79.62 95 SER A O 1
ATOM 749 N N . SER A 1 96 ? 7.204 6.107 -19.972 1.00 77.75 96 SER A N 1
ATOM 750 C CA . SER A 1 96 ? 5.997 5.512 -20.564 1.00 77.75 96 SER A CA 1
ATOM 751 C C . SER A 1 96 ? 5.864 4.007 -20.292 1.00 77.75 96 SER A C 1
ATOM 753 O O . SER A 1 96 ? 4.796 3.430 -20.517 1.00 77.75 96 SER A O 1
ATOM 755 N N . VAL A 1 97 ? 6.932 3.367 -19.807 1.00 81.25 97 VAL A N 1
ATOM 756 C CA . VAL A 1 97 ? 7.048 1.911 -19.659 1.00 81.25 97 VAL A CA 1
ATOM 757 C C . VAL A 1 97 ? 7.729 1.532 -18.350 1.00 81.25 97 VAL A C 1
ATOM 759 O O . VAL A 1 97 ? 8.601 2.246 -17.870 1.00 81.25 97 VAL A O 1
ATOM 762 N N . LEU A 1 98 ? 7.386 0.374 -17.803 1.00 83.06 98 LEU A N 1
ATOM 763 C CA . LEU A 1 98 ? 8.026 -0.229 -16.638 1.00 83.06 98 LEU A CA 1
ATOM 764 C C . LEU A 1 98 ? 8.565 -1.611 -16.991 1.00 83.06 98 LEU A C 1
ATOM 766 O O . LEU A 1 98 ? 8.009 -2.307 -17.833 1.00 83.06 98 LEU A O 1
ATOM 770 N N . SER A 1 99 ? 9.639 -2.028 -16.338 1.00 87.12 99 SER A N 1
ATOM 771 C CA . SER A 1 99 ? 10.077 -3.417 -16.350 1.00 87.12 99 SER A CA 1
ATOM 772 C C . SER A 1 99 ? 9.129 -4.290 -15.526 1.00 87.12 99 SER A C 1
ATOM 774 O O . SER A 1 99 ? 8.354 -3.806 -14.700 1.00 87.12 99 SER A O 1
ATOM 776 N N . GLU A 1 100 ? 9.214 -5.603 -15.714 1.00 86.06 100 GLU A N 1
ATOM 777 C CA . GLU A 1 100 ? 8.444 -6.558 -14.916 1.00 86.06 100 GLU A CA 1
ATOM 778 C C . GLU A 1 100 ? 8.727 -6.432 -13.406 1.00 86.06 100 GLU A C 1
ATOM 780 O O . GLU A 1 100 ? 7.805 -6.528 -12.598 1.00 86.06 100 GLU A O 1
ATOM 785 N N . GLU A 1 101 ? 9.979 -6.180 -13.009 1.00 87.69 101 GLU A N 1
ATOM 786 C CA . GLU A 1 101 ? 10.346 -5.988 -11.597 1.00 87.69 101 GLU A CA 1
ATOM 787 C C . GLU A 1 101 ? 9.723 -4.716 -11.014 1.00 87.69 101 GLU A C 1
ATOM 789 O O . 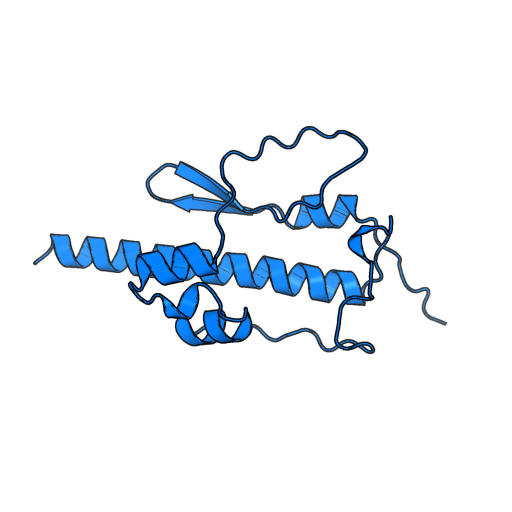GLU A 1 101 ? 9.180 -4.740 -9.911 1.00 87.69 101 GLU A O 1
ATOM 794 N N . GLU A 1 102 ? 9.720 -3.625 -11.779 1.00 86.31 102 GLU A N 1
ATOM 795 C CA . GLU A 1 102 ? 9.077 -2.370 -11.378 1.00 86.31 102 GLU A CA 1
ATOM 796 C C . GLU A 1 102 ? 7.558 -2.523 -11.264 1.00 86.31 102 GLU A C 1
ATOM 798 O O . GLU A 1 102 ? 6.949 -1.979 -10.345 1.00 86.31 102 GLU A O 1
ATOM 803 N N . VAL A 1 103 ? 6.941 -3.314 -12.147 1.00 85.81 103 VAL A N 1
ATOM 804 C CA . VAL A 1 103 ? 5.518 -3.652 -12.036 1.00 85.81 103 VAL A CA 1
ATOM 805 C C . VAL A 1 103 ? 5.243 -4.488 -10.789 1.00 85.81 103 VAL A C 1
ATOM 807 O O . VAL A 1 103 ? 4.270 -4.209 -10.094 1.00 85.81 103 VAL A O 1
ATOM 810 N N . LYS A 1 104 ? 6.092 -5.468 -10.453 1.00 85.81 104 LYS A N 1
ATOM 811 C CA . LYS A 1 104 ? 5.952 -6.246 -9.208 1.00 85.81 104 LYS A CA 1
ATOM 812 C C . LYS A 1 104 ? 6.017 -5.345 -7.974 1.00 85.81 104 LYS A C 1
ATOM 814 O O . LYS A 1 104 ? 5.189 -5.501 -7.082 1.00 85.81 104 LYS A O 1
ATOM 819 N N . LEU A 1 105 ? 6.954 -4.395 -7.938 1.00 87.62 105 LEU A N 1
ATOM 820 C CA . LEU A 1 105 ? 7.081 -3.435 -6.836 1.00 87.62 105 LEU A CA 1
ATOM 821 C C . LEU A 1 105 ? 5.863 -2.512 -6.735 1.00 87.62 105 LEU A C 1
ATOM 823 O O . LEU A 1 105 ? 5.290 -2.381 -5.657 1.00 87.62 105 LEU A O 1
ATOM 827 N N . ALA A 1 106 ? 5.416 -1.936 -7.853 1.00 84.94 106 ALA A N 1
ATOM 828 C CA . ALA A 1 106 ? 4.242 -1.069 -7.855 1.00 84.94 106 ALA A CA 1
ATOM 829 C C . ALA A 1 106 ? 2.966 -1.820 -7.444 1.00 84.94 106 ALA A C 1
ATOM 831 O O . ALA A 1 106 ? 2.170 -1.321 -6.652 1.00 84.94 106 ALA A O 1
ATOM 832 N N . MET A 1 107 ? 2.776 -3.045 -7.942 1.00 84.81 107 MET A N 1
ATOM 833 C CA . MET A 1 107 ? 1.637 -3.878 -7.555 1.00 84.81 107 MET A CA 1
ATOM 834 C C . MET A 1 107 ? 1.697 -4.279 -6.084 1.00 84.81 107 MET A C 1
ATOM 836 O O . MET A 1 107 ? 0.655 -4.315 -5.438 1.00 84.81 107 MET A O 1
ATOM 840 N N . TYR A 1 108 ? 2.888 -4.541 -5.540 1.00 88.31 108 TYR A N 1
ATOM 841 C CA . TYR A 1 108 ? 3.063 -4.802 -4.114 1.00 88.31 108 TYR A CA 1
ATOM 842 C C . TYR A 1 108 ? 2.587 -3.624 -3.258 1.00 88.31 108 TYR A C 1
ATOM 844 O O . TYR A 1 108 ? 1.827 -3.847 -2.317 1.00 88.31 108 TYR A O 1
ATOM 852 N N . GLU A 1 109 ? 2.965 -2.387 -3.593 1.00 86.62 109 GLU A N 1
ATOM 853 C CA . GLU A 1 109 ? 2.536 -1.201 -2.839 1.00 86.62 109 GLU A CA 1
ATOM 854 C C . GLU A 1 109 ? 1.013 -1.037 -2.873 1.00 86.62 109 GLU A C 1
ATOM 856 O O . GLU A 1 109 ? 0.373 -0.881 -1.833 1.00 86.62 109 GLU A O 1
ATOM 861 N N . VAL A 1 110 ? 0.410 -1.147 -4.060 1.00 85.00 110 VAL A N 1
ATOM 862 C CA . VAL A 1 110 ? -1.042 -0.993 -4.213 1.00 85.00 110 VAL A CA 1
ATOM 863 C C . VAL A 1 110 ? -1.802 -2.107 -3.487 1.00 85.00 110 VAL A C 1
ATOM 865 O O . VAL A 1 110 ? -2.739 -1.828 -2.737 1.00 85.00 110 VAL A O 1
ATOM 868 N N . HIS A 1 111 ? -1.398 -3.363 -3.685 1.00 84.75 111 HIS A N 1
ATOM 869 C CA . HIS A 1 111 ? -2.015 -4.525 -3.047 1.00 84.75 111 HIS A CA 1
ATOM 870 C C . HIS A 1 111 ? -1.942 -4.424 -1.520 1.00 84.75 111 HIS A C 1
ATOM 872 O O . HIS A 1 111 ? -2.925 -4.665 -0.819 1.00 84.75 111 HIS A O 1
ATOM 878 N N . THR A 1 112 ? -0.793 -4.000 -0.999 1.00 89.00 112 THR A N 1
ATOM 879 C CA . THR A 1 112 ? -0.586 -3.804 0.434 1.00 89.00 112 THR A CA 1
ATOM 880 C C . THR A 1 112 ? -1.496 -2.710 0.991 1.00 89.00 112 THR A C 1
ATOM 882 O O . THR A 1 112 ? -2.211 -2.956 1.962 1.00 89.00 112 THR A O 1
ATOM 885 N N . CYS A 1 113 ? -1.561 -1.541 0.344 1.00 87.75 113 CYS A N 1
ATOM 886 C CA . CYS A 1 113 ? -2.474 -0.463 0.735 1.00 87.75 113 CYS A CA 1
ATOM 887 C C . CYS A 1 113 ? -3.942 -0.917 0.753 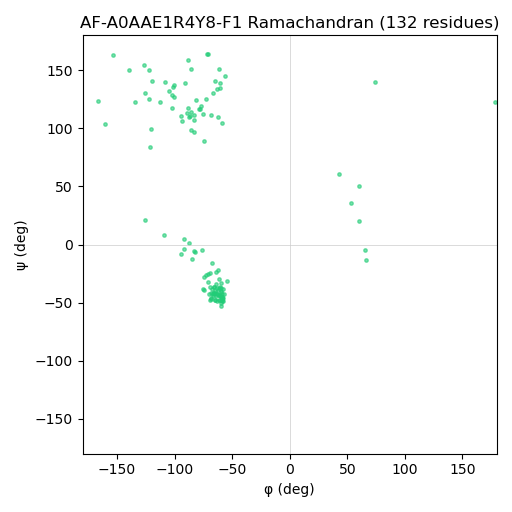1.00 87.75 113 CYS A C 1
ATOM 889 O O . CYS A 1 113 ? -4.673 -0.599 1.693 1.00 87.75 113 CYS A O 1
ATOM 891 N N . TYR A 1 114 ? -4.370 -1.688 -0.253 1.00 85.81 114 TYR A N 1
ATOM 892 C CA . TYR A 1 114 ? -5.723 -2.246 -0.311 1.00 85.81 114 TYR A CA 1
ATOM 893 C C . TYR A 1 114 ? -6.020 -3.159 0.885 1.00 85.81 114 TYR A C 1
ATOM 895 O O . TYR A 1 114 ? -7.058 -3.003 1.534 1.00 85.81 114 TYR A O 1
ATOM 903 N N . HIS A 1 115 ? -5.116 -4.086 1.210 1.00 88.06 115 HIS A N 1
ATOM 904 C CA . HIS A 1 115 ? -5.313 -5.010 2.327 1.00 88.06 115 HIS A CA 1
ATOM 905 C C . HIS A 1 115 ? -5.285 -4.310 3.688 1.00 88.06 115 HIS A C 1
ATOM 907 O O . HIS A 1 115 ? -6.100 -4.646 4.547 1.00 88.06 115 HIS A O 1
ATOM 913 N N . ILE A 1 116 ? -4.413 -3.312 3.876 1.00 89.62 116 ILE A N 1
ATOM 914 C CA . ILE A 1 116 ? -4.398 -2.489 5.094 1.00 89.62 116 ILE A CA 1
ATOM 915 C C . ILE A 1 116 ? -5.742 -1.779 5.260 1.00 89.62 116 ILE A C 1
ATOM 917 O O . ILE A 1 116 ? -6.379 -1.902 6.305 1.00 89.62 116 ILE A O 1
ATOM 921 N N . ALA A 1 117 ? -6.197 -1.064 4.226 1.00 88.06 117 ALA A N 1
ATOM 922 C CA . ALA A 1 117 ? -7.454 -0.326 4.275 1.00 88.06 117 ALA A CA 1
ATOM 923 C C . ALA A 1 117 ? -8.650 -1.255 4.530 1.00 88.06 117 ALA A C 1
ATOM 925 O O . ALA A 1 117 ? -9.482 -0.952 5.383 1.00 88.06 117 ALA A O 1
ATOM 926 N N . SER A 1 118 ? -8.704 -2.398 3.840 1.00 86.56 118 SER A N 1
ATOM 927 C CA . SER A 1 118 ? -9.764 -3.397 4.021 1.00 86.56 118 SER A CA 1
ATOM 928 C C . SER A 1 118 ? -9.798 -3.902 5.462 1.00 86.56 118 SER A C 1
ATOM 930 O O . SER A 1 118 ? -10.836 -3.835 6.111 1.00 86.56 118 SER A O 1
ATOM 932 N N . LYS A 1 119 ? -8.642 -4.284 6.016 1.00 89.19 119 LYS A N 1
ATOM 933 C CA . LYS A 1 119 ? -8.557 -4.770 7.394 1.00 89.19 119 LYS A CA 1
ATOM 934 C C . LYS A 1 119 ? -8.953 -3.717 8.427 1.00 89.19 119 LYS A C 1
ATOM 936 O O . LYS A 1 119 ? -9.671 -4.025 9.370 1.00 89.19 119 LYS A O 1
ATOM 941 N N . LEU A 1 120 ? -8.520 -2.468 8.255 1.00 87.81 120 LEU A N 1
ATOM 942 C CA . LEU A 1 120 ? -8.908 -1.370 9.147 1.00 87.81 120 LEU A CA 1
ATOM 943 C C . LEU A 1 120 ? -10.426 -1.158 9.171 1.00 87.81 120 LEU A C 1
ATOM 945 O O . LEU A 1 120 ? -11.002 -0.908 10.230 1.00 87.81 120 LEU A O 1
ATOM 949 N N . ILE A 1 121 ? -11.064 -1.250 8.005 1.00 85.94 121 ILE A N 1
ATOM 950 C CA . ILE A 1 121 ? -12.514 -1.124 7.859 1.00 85.94 121 ILE A CA 1
ATOM 951 C C . ILE A 1 121 ? -13.226 -2.315 8.505 1.00 85.94 121 ILE A C 1
ATOM 953 O O . ILE A 1 121 ? -14.171 -2.111 9.270 1.00 85.94 121 ILE A O 1
ATOM 957 N N . ASP A 1 122 ? -12.764 -3.536 8.246 1.00 85.19 122 ASP A N 1
ATOM 958 C CA . ASP A 1 122 ? -13.335 -4.759 8.815 1.00 85.19 122 ASP A CA 1
ATOM 959 C C . ASP A 1 122 ? -13.232 -4.762 10.347 1.00 85.19 122 ASP A C 1
ATOM 961 O O . ASP A 1 122 ? -14.213 -5.039 11.042 1.00 85.19 122 ASP A O 1
ATOM 965 N N . ASP A 1 123 ? -12.083 -4.362 10.895 1.00 87.19 123 ASP A N 1
ATOM 966 C CA . ASP A 1 123 ? -11.870 -4.248 12.339 1.00 87.19 123 ASP A CA 1
ATOM 967 C C . ASP A 1 123 ? -12.784 -3.180 12.961 1.00 87.19 123 ASP A C 1
ATOM 969 O O . ASP A 1 123 ? -13.395 -3.406 14.012 1.00 87.19 123 ASP A O 1
ATOM 973 N N . ALA A 1 124 ? -12.910 -2.013 12.321 1.00 82.19 124 ALA A N 1
ATOM 974 C CA . A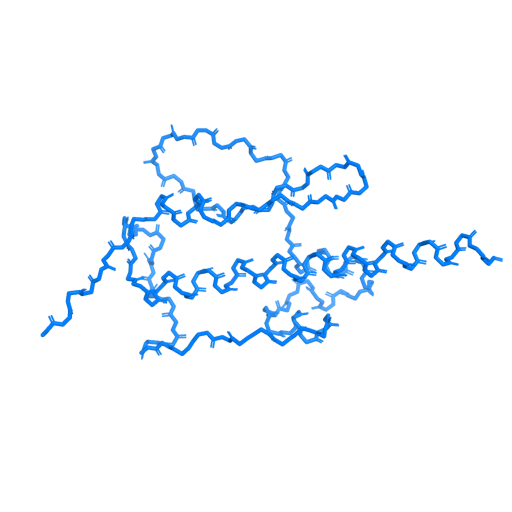LA A 1 124 ? -13.745 -0.915 12.809 1.00 82.19 124 ALA A CA 1
ATOM 975 C C . ALA A 1 124 ? -15.241 -1.264 12.776 1.00 82.19 124 ALA A C 1
ATOM 977 O O . ALA A 1 124 ? -15.976 -0.983 13.729 1.00 82.19 124 ALA A O 1
ATOM 978 N N . THR A 1 125 ? -15.699 -1.904 11.700 1.00 80.44 125 THR A N 1
ATOM 979 C CA . THR A 1 125 ? -17.095 -2.336 11.549 1.00 80.44 125 THR A CA 1
ATOM 980 C C . THR A 1 125 ? -17.430 -3.494 12.488 1.00 80.44 125 THR A C 1
ATOM 982 O O . THR A 1 125 ? -18.444 -3.428 13.181 1.00 80.44 125 THR A O 1
ATOM 985 N N . SER A 1 126 ? -16.544 -4.483 12.637 1.00 76.62 126 SER A N 1
ATOM 986 C CA . SER A 1 126 ? -16.710 -5.582 13.604 1.00 76.62 126 SER A CA 1
ATOM 987 C C . SER A 1 126 ? -16.753 -5.086 15.054 1.00 76.62 126 SER A C 1
ATOM 989 O O . SER A 1 126 ? -17.529 -5.587 15.871 1.00 76.62 126 SER A O 1
ATOM 991 N N . SER A 1 127 ? -15.954 -4.066 15.378 1.00 62.31 127 SER A N 1
ATOM 992 C CA . SER A 1 127 ? -15.954 -3.433 16.704 1.00 62.31 127 SER A CA 1
ATOM 993 C C . SER A 1 127 ? -17.237 -2.642 16.970 1.00 62.31 127 SER A C 1
ATOM 995 O O . SER A 1 127 ? -17.753 -2.661 18.085 1.00 62.31 127 SER A O 1
ATOM 997 N N . THR A 1 128 ? -17.782 -1.987 15.940 1.00 57.50 128 THR A N 1
ATOM 998 C CA . THR A 1 128 ? -19.040 -1.230 16.034 1.00 57.50 128 THR A CA 1
ATOM 999 C C . THR A 1 128 ? -20.220 -2.163 16.288 1.00 57.50 128 THR A C 1
ATOM 1001 O O . THR A 1 128 ? -21.006 -1.902 17.191 1.00 57.50 128 THR A O 1
ATOM 1004 N N . VAL A 1 129 ? -20.293 -3.291 15.571 1.00 59.53 129 VAL A N 1
ATOM 1005 C CA . VAL A 1 129 ? -21.344 -4.302 15.769 1.00 59.53 129 VAL A CA 1
ATOM 1006 C C . VAL A 1 129 ? -21.323 -4.834 17.205 1.00 59.53 129 VAL A C 1
ATOM 1008 O O . VAL A 1 129 ? -22.368 -4.884 17.847 1.00 59.53 129 VAL A O 1
ATOM 1011 N N . ARG A 1 130 ? -20.146 -5.158 17.758 1.00 50.00 130 ARG A N 1
ATOM 1012 C CA . ARG A 1 130 ? -20.022 -5.611 19.157 1.00 50.00 130 ARG A CA 1
ATOM 1013 C C . ARG A 1 130 ? -20.442 -4.560 20.186 1.00 50.00 130 ARG A C 1
ATOM 1015 O O . ARG A 1 130 ? -21.039 -4.931 21.188 1.00 50.00 130 ARG A O 1
ATOM 1022 N N . ALA A 1 131 ? -20.152 -3.282 19.951 1.00 51.91 131 ALA A N 1
ATOM 1023 C CA . ALA A 1 131 ? -20.535 -2.204 20.864 1.00 51.91 131 ALA A CA 1
ATOM 1024 C C . ALA A 1 131 ? -22.053 -1.949 20.900 1.00 51.91 131 ALA A C 1
ATOM 1026 O O . ALA A 1 131 ? -22.552 -1.456 21.899 1.00 51.91 131 ALA A O 1
ATOM 1027 N N . SER A 1 132 ? -22.786 -2.294 19.838 1.00 50.31 132 SER A N 1
ATOM 1028 C CA . SER A 1 132 ? -24.254 -2.200 19.785 1.00 50.31 132 SER A CA 1
ATOM 1029 C C . SER A 1 132 ? -25.004 -3.388 20.411 1.00 50.31 132 SER A C 1
ATOM 1031 O O . SER A 1 132 ? -26.229 -3.350 20.485 1.00 50.31 132 SER A O 1
ATOM 1033 N N . PHE A 1 133 ? -24.295 -4.438 20.841 1.00 46.81 133 PHE A N 1
ATOM 1034 C CA . PHE A 1 133 ? -24.866 -5.614 21.520 1.00 46.81 133 PHE A CA 1
ATOM 1035 C C . PHE A 1 133 ? -24.509 -5.691 23.018 1.00 46.81 133 PHE A C 1
ATOM 1037 O O . PHE A 1 133 ? -24.791 -6.706 23.656 1.00 46.81 133 PHE A O 1
ATOM 1044 N N . LEU A 1 134 ? -23.889 -4.643 23.567 1.00 43.94 134 LEU A N 1
ATOM 1045 C CA . LEU A 1 134 ? -23.626 -4.447 24.997 1.00 43.94 134 LEU A CA 1
ATOM 1046 C C . LEU A 1 134 ? -24.432 -3.247 25.497 1.00 43.94 134 LEU A C 1
ATOM 1048 O O . LEU A 1 134 ? -24.893 -3.314 26.656 1.00 43.94 134 LEU A O 1
#

Solvent-accessible surface area (backbone atoms only — not comparable to full-atom values): 8498 Å² total; per-residue (Å²): 134,84,79,80,57,69,43,51,48,73,55,52,54,62,73,48,55,43,83,44,79,54,94,97,38,78,42,43,50,56,81,79,82,87,82,90,83,90,75,86,77,82,76,88,46,83,76,62,62,36,52,50,49,14,63,76,69,72,36,73,72,36,60,80,54,54,72,68,56,52,29,55,75,71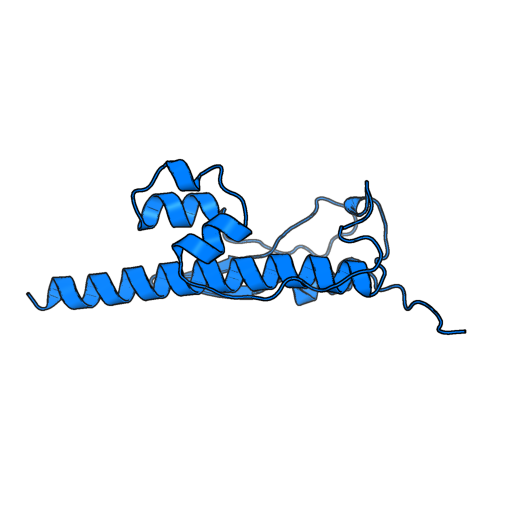,72,51,90,78,83,78,76,89,47,97,76,75,58,73,64,85,71,52,88,80,46,71,56,34,47,60,61,45,46,49,50,53,49,48,54,49,53,49,52,51,52,50,50,50,49,56,49,52,53,53,52,56,51,49,57,56,63,76,76,110

pLDDT: mean 71.9, std 19.63, range [33.19, 93.88]

Radius of gyration: 17.14 Å; Cα contacts (8 Å, |Δi|>4): 127; chains: 1; bounding box: 44×28×48 Å

Organism: NCBI:txid243964